Protein AF-A0A951FDF7-F1 (afdb_monomer_lite)

Foldseek 3Di:
DVVLVVLLVVCPPPPCNVLSVVLVVLVVVLVVLVVVLVVVVVVCVVPPVDPDDDPVSVVSVVVSVVSVVVSVVSVCCCCPVVVRPPDPPDD

Structure (mmCIF, N/CA/C/O backbone):
data_AF-A0A951FDF7-F1
#
_entry.id   AF-A0A951FDF7-F1
#
loop_
_atom_site.group_PDB
_atom_site.id
_atom_site.type_symbol
_atom_site.label_atom_id
_atom_site.label_alt_id
_atom_site.label_comp_id
_atom_site.label_asym_id
_atom_site.label_entity_id
_atom_site.label_seq_id
_atom_site.pdbx_PDB_ins_code
_atom_site.Cartn_x
_atom_site.Cartn_y
_atom_site.Cartn_z
_atom_site.occupancy
_atom_site.B_iso_or_equiv
_atom_site.auth_seq_id
_atom_site.auth_comp_id
_atom_site.auth_asym_id
_atom_site.auth_atom_id
_atom_site.pdbx_PDB_model_num
ATOM 1 N N . VAL A 1 1 ? 6.798 -1.407 -0.365 1.00 72.12 1 VAL A N 1
ATOM 2 C CA . VAL A 1 1 ? 6.546 0.049 -0.483 1.00 72.12 1 VAL A CA 1
ATOM 3 C C . VAL A 1 1 ? 7.852 0.830 -0.493 1.00 72.12 1 VAL A C 1
ATOM 5 O O . VAL A 1 1 ? 8.215 1.299 -1.556 1.00 72.12 1 VAL A O 1
ATOM 8 N N . ILE A 1 2 ? 8.611 0.888 0.610 1.00 77.81 2 ILE A N 1
ATOM 9 C CA . ILE A 1 2 ? 9.874 1.660 0.680 1.00 77.81 2 ILE A CA 1
ATOM 10 C C . ILE A 1 2 ? 10.884 1.226 -0.394 1.00 77.81 2 ILE A C 1
ATOM 12 O O . ILE A 1 2 ? 11.418 2.056 -1.118 1.00 77.81 2 ILE A O 1
ATOM 16 N N . THR A 1 3 ? 11.085 -0.081 -0.563 1.00 82.44 3 THR A N 1
ATOM 17 C CA . THR A 1 3 ? 11.954 -0.632 -1.617 1.00 82.44 3 THR A CA 1
ATOM 18 C C . THR A 1 3 ? 11.471 -0.301 -3.030 1.00 82.44 3 THR A C 1
ATOM 20 O O . THR A 1 3 ? 12.283 -0.157 -3.935 1.00 82.44 3 THR A O 1
ATOM 23 N N . GLY A 1 4 ? 10.159 -0.133 -3.209 1.00 79.19 4 GLY A N 1
ATOM 24 C CA . GLY A 1 4 ? 9.556 0.269 -4.476 1.00 79.19 4 GLY A CA 1
ATOM 25 C C . GLY A 1 4 ? 9.877 1.712 -4.850 1.00 79.19 4 GLY A C 1
ATOM 26 O O . GLY A 1 4 ? 9.965 1.994 -6.037 1.00 79.19 4 GLY A O 1
ATOM 27 N N . ILE A 1 5 ? 10.102 2.594 -3.865 1.00 85.06 5 ILE A N 1
ATOM 28 C CA . ILE A 1 5 ? 10.504 3.980 -4.128 1.00 85.06 5 ILE A CA 1
ATOM 29 C C . ILE A 1 5 ? 11.880 3.985 -4.803 1.00 85.06 5 ILE A C 1
ATOM 31 O O . ILE A 1 5 ? 12.064 4.486 -5.897 1.00 85.06 5 ILE A O 1
ATOM 35 N N . ILE A 1 6 ? 12.851 3.297 -4.213 1.00 87.06 6 ILE A N 1
ATOM 36 C CA . ILE A 1 6 ? 14.195 3.217 -4.803 1.00 87.06 6 ILE A CA 1
ATOM 37 C C . ILE A 1 6 ? 14.153 2.533 -6.181 1.00 87.06 6 ILE A C 1
ATOM 39 O O . ILE A 1 6 ? 14.862 2.933 -7.100 1.00 87.06 6 ILE A O 1
ATOM 43 N N . ALA A 1 7 ? 13.293 1.524 -6.342 1.00 85.56 7 ALA A N 1
ATOM 44 C CA . ALA A 1 7 ? 13.148 0.798 -7.596 1.00 85.56 7 ALA A CA 1
ATOM 45 C C . ALA A 1 7 ? 12.474 1.598 -8.730 1.00 85.56 7 ALA A C 1
ATOM 47 O O . ALA A 1 7 ? 12.575 1.152 -9.870 1.00 85.56 7 ALA A O 1
ATOM 48 N N . HIS A 1 8 ? 11.814 2.738 -8.466 1.00 86.62 8 HIS A N 1
ATOM 49 C CA . HIS A 1 8 ? 11.220 3.565 -9.533 1.00 86.62 8 HIS A CA 1
ATOM 50 C C . HIS A 1 8 ? 12.235 4.459 -10.236 1.00 86.62 8 HIS A C 1
ATOM 52 O O . HIS A 1 8 ? 12.032 4.781 -11.401 1.00 86.62 8 HIS A O 1
ATOM 58 N N . LEU A 1 9 ? 13.313 4.854 -9.550 1.00 88.19 9 LEU A N 1
ATOM 59 C CA . LEU A 1 9 ? 14.275 5.845 -10.048 1.00 88.19 9 LEU A CA 1
ATOM 60 C C . LEU A 1 9 ? 14.820 5.519 -11.453 1.00 88.19 9 LEU A C 1
ATOM 62 O O . LEU A 1 9 ? 14.898 6.424 -12.278 1.00 88.19 9 LEU A O 1
ATOM 66 N N . PRO A 1 10 ? 15.139 4.252 -11.794 1.00 89.69 10 PRO A N 1
ATOM 67 C CA . PRO A 1 10 ? 15.619 3.916 -13.136 1.00 89.69 10 PRO A CA 1
ATOM 68 C C . PRO A 1 10 ? 14.577 4.088 -14.252 1.00 89.69 10 PRO A C 1
ATOM 70 O O . PRO A 1 10 ? 14.934 4.008 -15.423 1.00 89.69 10 PRO A O 1
ATOM 73 N N . TYR A 1 11 ? 13.300 4.270 -13.907 1.00 89.19 11 TYR A N 1
ATOM 74 C CA . TYR A 1 11 ? 12.179 4.297 -14.842 1.00 89.19 11 TYR A CA 1
ATOM 75 C C . TYR A 1 11 ? 11.572 5.692 -15.028 1.00 89.19 11 TYR A C 1
ATOM 77 O O . TYR A 1 11 ? 10.611 5.793 -15.785 1.00 89.19 11 TYR A O 1
ATOM 85 N N . GLU A 1 12 ? 12.099 6.749 -14.395 1.00 89.50 12 GLU A N 1
ATOM 86 C CA . GLU A 1 12 ? 11.489 8.096 -14.400 1.00 89.50 12 GLU A CA 1
ATOM 87 C C . GLU A 1 12 ? 11.253 8.677 -15.801 1.00 89.50 12 GLU A C 1
ATOM 89 O O . GLU A 1 12 ? 10.266 9.373 -16.015 1.00 89.50 12 GLU A O 1
ATOM 94 N N . GLU A 1 13 ? 12.096 8.333 -16.776 1.00 90.50 13 GLU A N 1
ATOM 95 C CA . GLU A 1 13 ? 11.941 8.779 -18.170 1.00 90.50 13 GLU A CA 1
ATOM 96 C C . GLU A 1 13 ? 11.449 7.673 -19.118 1.00 90.50 13 GLU A C 1
ATOM 98 O O . GLU A 1 13 ? 11.521 7.787 -20.342 1.00 90.50 13 GLU A O 1
ATOM 103 N N . SER A 1 14 ? 10.961 6.560 -18.570 1.00 90.12 14 SER A N 1
ATOM 104 C CA . SER A 1 14 ? 10.506 5.419 -19.364 1.00 90.12 14 SER A CA 1
ATOM 105 C C . SER A 1 14 ? 9.018 5.504 -19.706 1.00 90.12 14 SER A C 1
ATOM 107 O O . SER A 1 14 ? 8.216 6.054 -18.957 1.00 90.12 14 SER A O 1
ATOM 109 N N . ALA A 1 15 ? 8.609 4.846 -20.793 1.00 91.62 15 ALA A N 1
ATOM 110 C CA . ALA A 1 15 ? 7.198 4.754 -21.186 1.00 91.62 15 ALA A CA 1
ATOM 111 C C . ALA A 1 15 ? 6.305 4.011 -20.166 1.00 91.62 15 ALA A C 1
ATOM 113 O O . ALA A 1 15 ? 5.084 4.055 -20.274 1.00 91.62 15 ALA A O 1
ATOM 114 N N . VAL A 1 16 ? 6.896 3.315 -19.188 1.00 91.88 16 VAL A N 1
ATOM 115 C CA . VAL A 1 16 ? 6.171 2.545 -18.164 1.00 91.88 16 VAL A CA 1
ATOM 116 C C . VAL A 1 16 ? 6.008 3.304 -16.843 1.00 91.88 16 VAL A C 1
ATOM 118 O O . VAL A 1 16 ? 5.374 2.776 -15.928 1.00 91.88 16 VAL A O 1
ATOM 121 N N . ILE A 1 17 ? 6.539 4.531 -16.732 1.00 93.25 17 ILE A N 1
ATOM 122 C CA . ILE A 1 17 ? 6.537 5.307 -15.482 1.00 93.25 17 ILE A CA 1
ATOM 123 C C . ILE A 1 17 ? 5.128 5.531 -14.932 1.00 93.25 17 ILE A C 1
ATOM 125 O O . ILE A 1 17 ? 4.884 5.252 -13.764 1.00 93.25 17 ILE A O 1
ATOM 129 N N . GLU A 1 18 ? 4.169 5.896 -15.785 1.00 94.25 18 GLU A N 1
ATOM 130 C CA . GLU A 1 18 ? 2.777 6.128 -15.380 1.00 94.25 18 GLU A CA 1
ATOM 131 C C . GLU A 1 18 ? 2.153 4.867 -14.756 1.00 94.25 18 GLU A C 1
ATOM 133 O O . GLU A 1 18 ? 1.481 4.919 -13.725 1.00 94.25 18 GLU A O 1
ATOM 138 N N . SER A 1 19 ? 2.446 3.696 -15.331 1.00 94.31 19 SER A N 1
ATOM 139 C CA . SER A 1 19 ? 1.975 2.414 -14.795 1.00 94.31 19 SER A CA 1
ATOM 140 C C . SER A 1 19 ? 2.627 2.079 -13.447 1.00 94.31 19 SER A C 1
ATOM 142 O O . SER A 1 19 ? 1.971 1.516 -12.564 1.00 94.31 19 SER A O 1
ATOM 144 N N . ILE A 1 20 ? 3.911 2.416 -13.274 1.00 94.19 20 ILE A N 1
ATOM 145 C CA . ILE A 1 20 ? 4.646 2.224 -12.016 1.00 94.19 20 ILE A CA 1
ATOM 146 C C . ILE A 1 20 ? 4.073 3.136 -10.929 1.00 94.19 20 ILE A C 1
ATOM 148 O O . ILE A 1 20 ? 3.759 2.650 -9.839 1.00 94.19 20 ILE A O 1
ATOM 152 N N . GLU A 1 21 ? 3.879 4.421 -11.222 1.00 93.56 21 GLU A N 1
ATOM 153 C CA . GLU A 1 21 ? 3.318 5.398 -10.286 1.00 93.56 21 GLU A CA 1
ATOM 154 C C . GLU A 1 21 ? 1.897 5.020 -9.859 1.00 93.56 21 GLU A C 1
ATOM 156 O O . GLU A 1 21 ? 1.581 5.037 -8.666 1.00 93.56 21 GLU A O 1
ATOM 161 N N . GLN A 1 22 ? 1.052 4.581 -10.799 1.00 95.44 22 GLN A N 1
ATOM 162 C CA . GLN A 1 22 ? -0.296 4.109 -10.484 1.00 95.44 22 GLN A CA 1
ATOM 163 C C . GLN A 1 22 ? -0.266 2.919 -9.512 1.00 95.44 22 GLN A C 1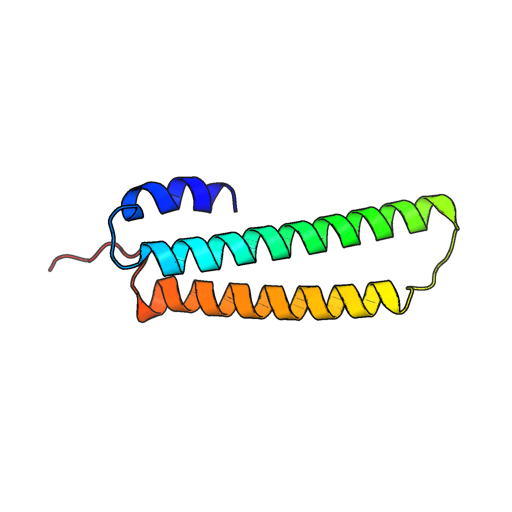
ATOM 165 O O . GLN A 1 22 ? -1.010 2.895 -8.525 1.00 95.44 22 GLN A O 1
ATOM 170 N N . HIS A 1 23 ? 0.595 1.928 -9.756 1.00 95.06 23 HIS A N 1
ATOM 171 C CA . HIS A 1 23 ? 0.756 0.792 -8.848 1.00 95.06 23 HIS A CA 1
ATOM 172 C C . HIS A 1 23 ? 1.278 1.225 -7.470 1.00 95.06 23 HIS A C 1
ATOM 174 O O . HIS A 1 23 ? 0.776 0.763 -6.442 1.00 95.06 23 HIS A O 1
ATOM 180 N N . GLN A 1 24 ? 2.258 2.131 -7.427 1.00 94.81 24 GLN A N 1
ATOM 181 C CA . GLN A 1 24 ? 2.805 2.652 -6.175 1.00 94.81 24 GLN A CA 1
ATOM 182 C C . GLN A 1 24 ? 1.752 3.401 -5.357 1.00 94.81 24 GLN A C 1
ATOM 184 O O . GLN A 1 24 ? 1.632 3.149 -4.155 1.00 94.81 24 GLN A O 1
ATOM 189 N N . LEU A 1 25 ? 0.950 4.258 -5.994 1.00 95.00 25 LEU A N 1
ATOM 190 C CA . LEU A 1 25 ? -0.147 4.975 -5.348 1.00 95.00 25 LEU A CA 1
ATOM 191 C C . LEU A 1 25 ? -1.158 4.003 -4.730 1.00 95.00 25 LEU A C 1
ATOM 193 O O . LEU A 1 25 ? -1.515 4.136 -3.557 1.00 95.00 25 LEU A O 1
ATOM 197 N N . LEU A 1 26 ? -1.571 2.982 -5.484 1.00 95.62 26 LEU A N 1
ATOM 198 C CA . LEU A 1 26 ? -2.447 1.919 -4.986 1.00 95.62 26 LEU A CA 1
ATOM 199 C C . LEU A 1 26 ? -1.817 1.162 -3.803 1.00 95.62 26 LEU A C 1
ATOM 201 O O . LEU A 1 26 ? -2.497 0.870 -2.814 1.00 95.62 26 LEU A O 1
ATOM 205 N N . GLY A 1 27 ? -0.505 0.918 -3.848 1.00 95.31 27 GLY A N 1
ATOM 206 C CA . GLY A 1 27 ? 0.257 0.331 -2.746 1.00 95.31 27 GLY A CA 1
ATOM 207 C C . GLY A 1 27 ? 0.247 1.188 -1.477 1.00 95.31 27 GLY A C 1
ATOM 208 O O . GLY A 1 27 ? 0.045 0.658 -0.378 1.00 95.31 27 GLY A O 1
ATOM 209 N N . PHE A 1 28 ? 0.411 2.508 -1.605 1.00 95.56 28 PHE A N 1
ATOM 210 C CA . PHE A 1 28 ? 0.322 3.443 -0.479 1.00 95.56 28 PHE A CA 1
ATOM 211 C C . PHE A 1 28 ? -1.087 3.500 0.106 1.00 95.56 28 PHE A C 1
ATOM 213 O O . PHE A 1 28 ? -1.238 3.385 1.324 1.00 95.56 28 PHE A O 1
ATOM 220 N N . LEU A 1 29 ? -2.114 3.612 -0.741 1.00 95.56 29 LEU A N 1
ATOM 221 C CA . LEU A 1 29 ? -3.514 3.631 -0.311 1.00 95.56 29 LEU A CA 1
ATOM 222 C C . LEU A 1 29 ? -3.880 2.354 0.444 1.00 95.56 29 LEU A C 1
ATOM 224 O O . LEU A 1 29 ? -4.402 2.420 1.557 1.00 95.56 29 LEU A O 1
ATOM 228 N N . THR A 1 30 ? -3.534 1.196 -0.118 1.00 96.38 30 THR A N 1
ATOM 229 C CA . THR A 1 30 ? -3.763 -0.105 0.518 1.00 96.38 30 THR A CA 1
ATOM 230 C C . THR A 1 30 ? -3.094 -0.166 1.889 1.00 96.38 30 THR A C 1
ATOM 232 O O . THR A 1 30 ? -3.734 -0.497 2.888 1.00 96.38 30 THR A O 1
ATOM 235 N N . THR A 1 31 ? -1.817 0.217 1.964 1.00 96.25 31 THR A N 1
ATOM 236 C CA . THR A 1 31 ? -1.054 0.216 3.220 1.00 96.25 31 THR A CA 1
ATOM 237 C C . THR A 1 31 ? -1.690 1.146 4.257 1.00 96.25 31 THR A C 1
ATOM 239 O O . THR A 1 31 ? -1.887 0.744 5.404 1.00 96.25 31 THR A O 1
ATOM 242 N N . GLY A 1 32 ? -2.071 2.362 3.857 1.00 96.94 32 GLY A N 1
ATOM 243 C CA . GLY A 1 32 ? -2.733 3.336 4.725 1.00 96.94 32 GLY A CA 1
ATOM 244 C C . GLY A 1 32 ? -4.061 2.827 5.288 1.00 96.94 32 GLY A C 1
ATOM 245 O O . GLY A 1 32 ? -4.292 2.936 6.493 1.00 96.94 32 GLY A O 1
ATOM 246 N N . VAL A 1 33 ? -4.901 2.200 4.454 1.00 97.00 33 VAL A N 1
ATOM 247 C CA . VAL A 1 33 ? -6.179 1.606 4.884 1.00 97.00 33 VAL A CA 1
ATOM 248 C C . VAL A 1 33 ? -5.953 0.527 5.944 1.00 97.00 33 VAL A C 1
ATOM 250 O O . VAL A 1 33 ? -6.595 0.554 6.997 1.00 97.00 33 VAL A O 1
ATOM 253 N N . PHE A 1 34 ? -5.015 -0.397 5.724 1.00 97.38 34 PHE A N 1
ATOM 254 C CA . PHE A 1 34 ? -4.751 -1.463 6.694 1.00 97.38 34 PHE A CA 1
ATOM 255 C C . PHE A 1 34 ? -4.092 -0.955 7.982 1.00 97.38 34 PHE A C 1
ATOM 257 O O . PHE A 1 34 ? -4.411 -1.464 9.061 1.00 97.38 34 PHE A O 1
ATOM 264 N N . ILE A 1 35 ? -3.248 0.080 7.917 1.00 97.94 35 ILE A N 1
ATOM 265 C CA . ILE A 1 35 ? -2.729 0.761 9.114 1.00 97.94 35 ILE A CA 1
ATOM 266 C C . ILE A 1 35 ? -3.882 1.388 9.906 1.00 97.94 35 ILE A C 1
ATOM 268 O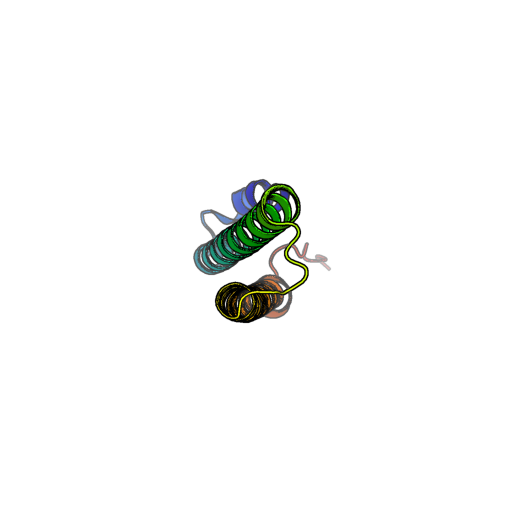 O . ILE A 1 35 ? -3.978 1.166 11.113 1.00 97.94 35 ILE A O 1
ATOM 272 N N . ALA A 1 36 ? -4.788 2.110 9.242 1.00 96.81 36 ALA A N 1
ATOM 273 C CA . ALA A 1 36 ? -5.934 2.746 9.889 1.00 96.81 36 ALA A CA 1
ATOM 274 C C . ALA A 1 36 ? -6.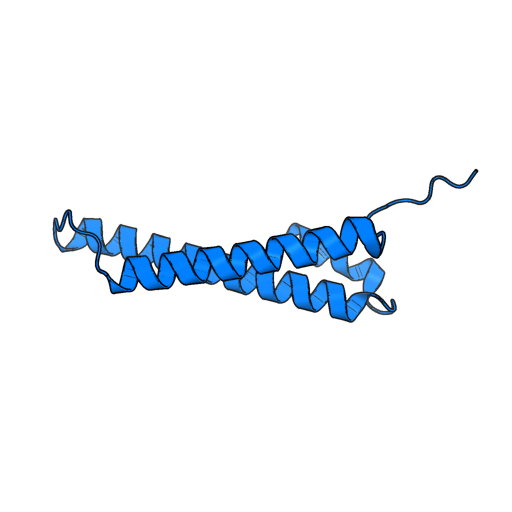875 1.718 10.538 1.00 96.81 36 ALA A C 1
ATOM 276 O O . ALA A 1 36 ? -7.253 1.875 11.700 1.00 96.81 36 ALA A O 1
ATOM 277 N N . LEU A 1 37 ? -7.194 0.622 9.840 1.00 96.31 37 LEU A N 1
ATOM 278 C CA . LEU A 1 37 ? -7.987 -0.484 10.391 1.00 96.31 37 LEU A CA 1
ATOM 279 C C . LEU A 1 37 ? -7.292 -1.147 11.587 1.00 96.31 37 LEU A C 1
ATOM 281 O O . LEU A 1 37 ? -7.940 -1.468 12.586 1.00 96.31 37 LEU A O 1
ATOM 285 N N . THR A 1 38 ? -5.974 -1.333 11.522 1.00 96.31 38 THR A N 1
ATOM 286 C CA . THR A 1 38 ? -5.193 -1.912 12.624 1.00 96.31 38 THR A CA 1
ATOM 287 C C . THR A 1 38 ? -5.205 -0.993 13.844 1.00 96.31 38 THR A C 1
ATOM 289 O O . THR A 1 38 ? -5.495 -1.447 14.954 1.00 96.31 38 THR A O 1
ATOM 292 N N . ALA A 1 39 ? -4.969 0.306 13.642 1.00 95.56 39 ALA A N 1
ATOM 293 C CA . ALA A 1 39 ? -5.002 1.316 14.694 1.00 95.56 39 ALA A CA 1
ATOM 294 C C . ALA A 1 39 ? -6.396 1.432 15.328 1.00 95.56 39 ALA A C 1
ATOM 296 O O . ALA A 1 39 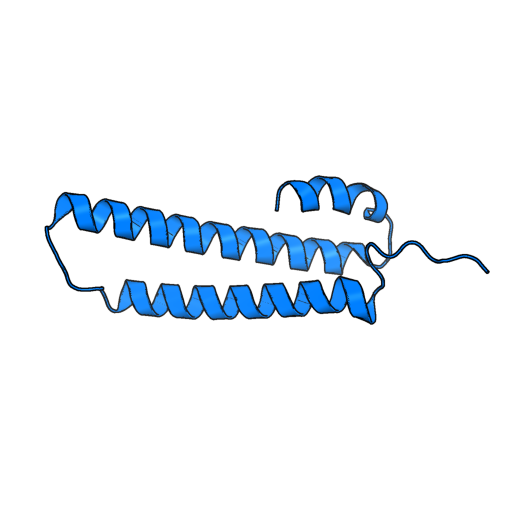? -6.514 1.425 16.557 1.00 95.56 39 ALA A O 1
ATOM 297 N N . TRP A 1 40 ? -7.457 1.448 14.509 1.00 93.06 40 TRP A N 1
ATOM 298 C CA . TRP A 1 40 ? -8.838 1.417 14.989 1.00 93.06 40 TRP A CA 1
ATOM 299 C C . TRP A 1 40 ? -9.057 0.182 15.856 1.00 93.06 40 TRP A C 1
ATOM 301 O O . TRP A 1 40 ? -9.461 0.306 17.016 1.00 93.06 40 TRP A O 1
ATOM 311 N N . ARG A 1 41 ? -8.752 -1.021 15.350 1.00 91.88 41 ARG A N 1
ATOM 312 C CA . ARG A 1 41 ? -9.000 -2.254 16.106 1.00 91.88 41 ARG A CA 1
ATOM 313 C C . ARG A 1 41 ? -8.228 -2.274 17.421 1.00 91.88 41 ARG A C 1
ATOM 315 O O . ARG A 1 41 ? -8.794 -2.671 18.439 1.00 91.88 41 ARG A O 1
ATOM 322 N N . TRP A 1 42 ? -6.976 -1.825 17.416 1.00 91.69 42 TRP A N 1
ATOM 323 C CA . TRP A 1 42 ? -6.157 -1.714 18.620 1.00 91.69 42 TRP A CA 1
ATOM 324 C C . TRP A 1 42 ? -6.772 -0.760 19.652 1.00 91.69 42 TRP A C 1
ATOM 326 O O . TRP A 1 42 ? -6.933 -1.136 20.815 1.00 91.69 42 TRP A O 1
ATOM 336 N N . ARG A 1 43 ? -7.204 0.436 19.227 1.00 90.69 43 ARG A N 1
ATOM 337 C CA . ARG A 1 43 ? -7.865 1.417 20.098 1.00 90.69 43 ARG A CA 1
ATOM 338 C C . ARG A 1 43 ? -9.195 0.897 20.644 1.00 90.69 43 ARG A C 1
ATOM 340 O O . ARG A 1 43 ? -9.439 1.015 21.843 1.00 90.69 43 ARG A O 1
ATOM 347 N N . SER A 1 44 ? -10.026 0.285 19.802 1.00 88.69 44 SER A N 1
ATOM 348 C CA . SER A 1 44 ? -11.318 -0.295 20.196 1.00 88.69 44 SER A CA 1
ATOM 349 C C . SER A 1 44 ? -11.150 -1.356 21.292 1.00 88.69 44 SER A C 1
ATOM 351 O O . SER A 1 44 ? -11.804 -1.264 22.330 1.00 88.69 44 SER A O 1
ATOM 353 N N . ARG A 1 45 ? -10.187 -2.282 21.141 1.00 87.50 45 ARG A N 1
ATOM 354 C CA . ARG A 1 45 ? -9.899 -3.313 22.159 1.00 87.50 45 ARG A CA 1
ATOM 355 C C . ARG A 1 45 ? -9.481 -2.732 23.509 1.00 87.50 45 ARG A C 1
ATOM 357 O O . ARG A 1 45 ? -9.798 -3.321 24.534 1.00 87.50 45 ARG A O 1
ATOM 364 N N . ARG A 1 46 ? -8.762 -1.605 23.519 1.00 86.38 46 ARG A N 1
ATOM 365 C CA . ARG A 1 46 ? -8.297 -0.966 24.761 1.00 86.38 46 ARG A CA 1
ATOM 366 C C . ARG A 1 46 ? -9.347 -0.111 25.464 1.00 86.38 46 ARG A C 1
ATOM 368 O O . ARG A 1 46 ? -9.173 0.175 26.639 1.00 86.38 46 ARG A O 1
ATOM 375 N N . THR A 1 47 ? -10.376 0.342 24.752 1.00 81.31 47 THR A N 1
ATOM 376 C CA . THR A 1 47 ? -11.317 1.344 25.283 1.00 81.31 47 THR A CA 1
ATOM 377 C C . THR A 1 47 ? -12.587 0.710 25.810 1.00 81.31 47 THR A C 1
ATOM 379 O O . THR A 1 47 ? -13.031 1.062 26.895 1.00 81.31 47 THR A O 1
ATOM 382 N N . SER A 1 48 ? -13.170 -0.209 25.043 1.00 65.19 48 SER A N 1
ATOM 383 C CA . SER A 1 48 ? -14.576 -0.551 25.250 1.00 65.19 48 SER A CA 1
ATOM 384 C C . SER A 1 48 ? -14.804 -1.960 25.790 1.00 65.19 48 SER A C 1
ATOM 386 O O . SER A 1 48 ? -15.940 -2.306 26.081 1.00 65.19 48 SER A O 1
ATOM 388 N N . GLY A 1 49 ? -13.782 -2.826 25.846 1.00 61.56 49 GLY A N 1
ATOM 389 C CA . GLY A 1 49 ? -13.991 -4.263 26.098 1.00 61.56 49 GLY A CA 1
ATOM 390 C C . GLY A 1 49 ? -14.911 -4.949 25.068 1.00 61.56 49 GLY A C 1
ATOM 391 O O . GLY A 1 49 ? -15.217 -6.130 25.207 1.00 61.56 49 GLY A O 1
ATOM 392 N N . GLU A 1 50 ? -15.340 -4.225 24.027 1.00 63.22 50 GLU A N 1
ATOM 393 C CA . GLU A 1 50 ? -16.267 -4.685 23.002 1.00 63.22 50 GLU A CA 1
ATOM 394 C C . GLU A 1 50 ? -15.608 -5.781 22.162 1.00 63.22 50 GLU A C 1
ATOM 396 O O . GLU A 1 50 ? -14.589 -5.597 21.480 1.00 63.22 50 GLU A O 1
ATOM 401 N N . THR A 1 51 ? -16.217 -6.959 22.229 1.00 60.50 51 THR A N 1
ATOM 402 C CA . THR A 1 51 ? -15.824 -8.154 21.483 1.00 60.50 51 THR A CA 1
ATOM 403 C C . THR A 1 51 ? -16.330 -8.129 20.039 1.00 60.50 51 THR A C 1
ATOM 405 O O . THR A 1 51 ? -15.734 -8.786 19.185 1.00 60.50 51 THR A O 1
ATOM 408 N N . GLY A 1 52 ? -17.369 -7.339 19.743 1.00 70.12 52 GLY A N 1
ATOM 409 C CA . GLY A 1 52 ? -17.994 -7.232 18.423 1.00 70.12 52 GLY A CA 1
ATOM 410 C C . GLY A 1 52 ? -17.211 -6.380 17.418 1.00 70.12 52 GLY A C 1
ATOM 411 O O . GLY A 1 52 ? -16.534 -5.416 17.773 1.00 70.12 52 GLY A O 1
ATOM 412 N N . VAL A 1 53 ? -17.313 -6.735 16.136 1.00 79.31 53 VAL A N 1
ATOM 413 C CA . VAL A 1 53 ? -16.765 -5.952 15.021 1.00 79.31 53 VAL A CA 1
ATOM 414 C C . VAL A 1 53 ? -17.886 -5.101 14.421 1.00 79.31 53 VAL A C 1
ATOM 416 O O . VAL A 1 53 ? -18.925 -5.634 14.045 1.00 79.31 53 VAL A O 1
ATOM 419 N N . SER A 1 54 ? -17.684 -3.784 14.328 1.00 88.19 54 SER A N 1
ATOM 420 C CA . SER A 1 54 ? -18.649 -2.875 13.691 1.00 88.19 54 SER A CA 1
ATOM 421 C C . SER A 1 54 ? -18.816 -3.200 12.202 1.00 88.19 54 SER A C 1
ATOM 423 O O . SER A 1 54 ? -17.836 -3.484 11.513 1.00 88.19 54 SER A O 1
ATOM 425 N N . TRP A 1 55 ? -20.039 -3.089 11.677 1.00 91.31 55 TRP A N 1
ATOM 426 C CA . TRP A 1 55 ? -20.306 -3.254 10.244 1.00 91.31 55 TRP A CA 1
ATOM 427 C C . TRP A 1 55 ? -19.465 -2.289 9.392 1.00 91.31 55 TRP A C 1
ATOM 429 O O . TRP A 1 55 ? -18.978 -2.675 8.337 1.00 91.31 55 TRP A O 1
ATOM 439 N N . ILE A 1 56 ? -19.203 -1.073 9.892 1.00 92.69 56 ILE A N 1
ATOM 440 C CA . ILE A 1 56 ? -18.354 -0.074 9.225 1.00 92.69 56 ILE A CA 1
ATOM 441 C C . ILE A 1 56 ? -16.928 -0.608 9.078 1.00 92.69 56 ILE A C 1
ATOM 443 O O . ILE A 1 56 ? -16.328 -0.497 8.012 1.00 92.69 56 ILE A O 1
ATOM 447 N N . TYR A 1 57 ? -16.398 -1.232 10.133 1.00 93.81 57 TYR A N 1
ATOM 448 C CA . TYR A 1 57 ? -15.068 -1.835 10.110 1.00 93.81 57 TYR A CA 1
ATOM 449 C C . TYR A 1 57 ? -14.981 -2.946 9.059 1.00 93.81 57 TYR A C 1
ATOM 451 O O . TYR A 1 57 ? -14.006 -3.010 8.314 1.00 93.81 57 TYR A O 1
ATOM 459 N N . LEU A 1 58 ? -16.010 -3.796 8.973 1.00 95.12 58 LEU A N 1
ATOM 460 C CA . LEU A 1 58 ? -16.070 -4.860 7.970 1.00 95.12 58 LEU A CA 1
ATOM 461 C C . LEU A 1 58 ? -16.156 -4.296 6.552 1.00 95.12 58 LEU A C 1
ATOM 463 O O . LEU A 1 58 ? -15.386 -4.721 5.697 1.00 95.12 58 LEU A O 1
ATOM 467 N N . THR A 1 59 ? -17.024 -3.313 6.308 1.00 96.50 59 THR A N 1
ATOM 468 C CA . THR A 1 59 ? -17.164 -2.675 4.992 1.00 96.50 59 THR A CA 1
ATOM 469 C C . THR A 1 59 ? -15.852 -2.042 4.540 1.00 96.50 59 THR A C 1
ATOM 471 O O . THR A 1 59 ? -15.402 -2.293 3.424 1.00 96.50 59 THR A O 1
ATOM 474 N N . VAL A 1 60 ? -15.190 -1.276 5.412 1.00 96.56 60 VAL A N 1
ATOM 475 C CA . VAL A 1 60 ? -13.880 -0.681 5.104 1.00 96.56 60 VAL A CA 1
ATOM 476 C C . VAL A 1 60 ? -12.824 -1.770 4.886 1.00 96.56 60 VAL A C 1
ATOM 478 O O . VAL A 1 60 ? -12.002 -1.644 3.984 1.00 96.56 60 VAL A O 1
ATOM 481 N N . GLY A 1 61 ? -12.872 -2.867 5.649 1.00 97.12 61 GLY A N 1
ATOM 482 C CA . GLY A 1 61 ? -12.011 -4.033 5.445 1.00 97.12 61 GLY A CA 1
ATOM 483 C C . GLY A 1 61 ? -12.190 -4.680 4.070 1.00 97.12 61 GLY A C 1
ATOM 484 O O . GLY A 1 61 ? -11.204 -4.927 3.379 1.00 97.12 61 GLY A O 1
ATOM 485 N N . VAL A 1 62 ? -13.433 -4.897 3.638 1.00 98.00 62 VAL A N 1
ATOM 486 C CA . VAL A 1 62 ? -13.751 -5.445 2.310 1.00 98.00 62 VAL A CA 1
ATOM 487 C C . VAL A 1 62 ? -13.280 -4.501 1.205 1.00 98.00 62 VAL A C 1
ATOM 489 O O . VAL A 1 62 ? -12.629 -4.948 0.264 1.00 98.00 62 VAL A O 1
ATOM 492 N N . LEU A 1 63 ? -13.531 -3.196 1.334 1.00 97.69 63 LEU A N 1
ATOM 493 C CA . LEU A 1 63 ? -13.018 -2.203 0.387 1.00 97.69 63 LEU A CA 1
ATOM 494 C C . LEU A 1 63 ? -11.483 -2.216 0.334 1.00 97.69 63 LEU A C 1
ATOM 496 O O . LEU A 1 63 ? -10.910 -2.201 -0.752 1.00 97.69 63 LEU A O 1
ATOM 500 N N . GLY A 1 64 ? -10.811 -2.332 1.483 1.00 97.44 64 GLY A N 1
ATOM 501 C CA . GLY A 1 64 ? -9.358 -2.486 1.555 1.00 97.44 64 GLY A CA 1
ATOM 502 C C . GLY A 1 64 ? -8.847 -3.727 0.817 1.00 97.44 64 GLY A C 1
ATOM 503 O O . GLY A 1 64 ? -7.841 -3.649 0.115 1.00 97.44 64 GLY A O 1
ATOM 504 N N . LEU A 1 65 ? -9.559 -4.855 0.905 1.00 98.25 65 LEU A N 1
ATOM 505 C CA . LEU A 1 65 ? -9.230 -6.076 0.157 1.00 98.25 65 LEU A CA 1
ATOM 506 C C . LEU A 1 65 ? -9.435 -5.915 -1.355 1.00 98.25 65 LEU A C 1
ATOM 508 O O . LEU A 1 65 ? -8.633 -6.428 -2.138 1.00 98.25 65 LEU A O 1
ATOM 512 N N . ILE A 1 66 ? -10.466 -5.181 -1.781 1.00 98.19 66 ILE A N 1
ATOM 513 C CA . ILE A 1 66 ? -10.683 -4.863 -3.199 1.00 98.19 66 ILE A CA 1
ATOM 514 C C . ILE A 1 66 ? -9.515 -4.025 -3.731 1.00 98.19 66 ILE A C 1
ATOM 516 O O . ILE A 1 66 ? -8.914 -4.387 -4.742 1.00 98.19 66 ILE A O 1
ATOM 520 N N . VAL A 1 67 ? -9.133 -2.954 -3.027 1.00 97.19 67 VAL A N 1
ATOM 521 C CA . VAL A 1 67 ? -7.997 -2.105 -3.429 1.00 97.19 67 VAL A CA 1
ATOM 522 C C . VAL A 1 67 ? -6.686 -2.901 -3.427 1.00 97.19 67 VAL A C 1
ATOM 524 O O . VAL A 1 67 ? -5.899 -2.779 -4.367 1.00 97.19 67 VAL A O 1
ATOM 527 N N . LEU A 1 68 ? -6.472 -3.784 -2.445 1.00 97.88 68 LEU A N 1
ATOM 528 C CA . LEU A 1 68 ? -5.320 -4.693 -2.415 1.00 97.88 68 LEU A CA 1
ATOM 529 C C . LEU A 1 68 ? -5.284 -5.610 -3.643 1.00 97.88 68 LEU A C 1
ATOM 531 O O . LEU A 1 68 ? -4.228 -5.794 -4.243 1.00 97.88 68 LEU A O 1
ATOM 535 N N . THR A 1 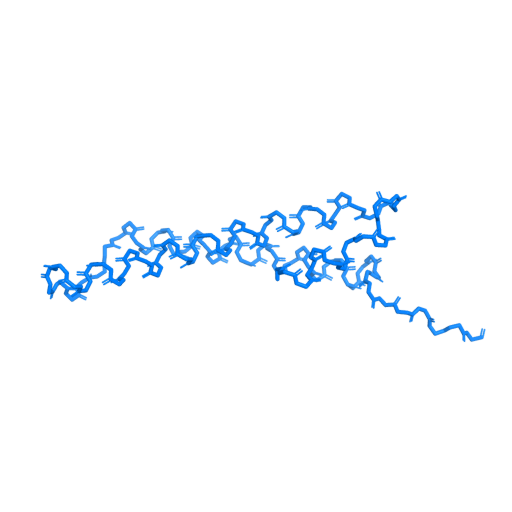69 ? -6.433 -6.157 -4.039 1.00 98.38 69 THR A N 1
ATOM 536 C CA . THR A 1 69 ? -6.541 -7.027 -5.217 1.00 98.38 69 THR A CA 1
ATOM 537 C C . THR A 1 69 ? -6.164 -6.264 -6.485 1.00 98.38 69 THR A C 1
ATOM 539 O O . THR A 1 69 ? -5.329 -6.732 -7.256 1.00 98.38 69 THR A O 1
ATOM 542 N N . ILE A 1 70 ? -6.696 -5.050 -6.659 1.00 97.88 70 ILE A N 1
ATOM 543 C CA . ILE A 1 70 ? -6.363 -4.177 -7.794 1.00 97.88 70 ILE A CA 1
ATOM 544 C C . ILE A 1 70 ? -4.866 -3.834 -7.790 1.00 97.88 70 ILE A C 1
ATOM 546 O O . ILE A 1 70 ? -4.219 -3.891 -8.833 1.00 97.88 70 ILE A O 1
ATOM 550 N N . THR A 1 71 ? -4.290 -3.549 -6.619 1.00 97.00 71 THR A N 1
ATOM 551 C CA . THR A 1 71 ? -2.847 -3.304 -6.456 1.00 97.00 71 THR A CA 1
ATOM 552 C C . THR A 1 71 ? -2.020 -4.512 -6.904 1.00 97.00 71 THR A C 1
ATOM 554 O O . THR A 1 71 ? -1.022 -4.361 -7.606 1.00 97.00 71 THR A O 1
ATOM 557 N N . GLY A 1 72 ? -2.434 -5.724 -6.525 1.00 96.31 72 GLY A N 1
ATOM 558 C CA . GLY A 1 72 ? -1.779 -6.963 -6.942 1.00 96.31 72 GLY A CA 1
ATOM 559 C C . GLY A 1 72 ? -1.872 -7.197 -8.450 1.00 96.31 72 GLY A C 1
ATOM 560 O O . GLY A 1 72 ? -0.879 -7.566 -9.073 1.00 96.31 72 GLY A O 1
ATOM 561 N N . MET A 1 73 ? -3.031 -6.922 -9.053 1.00 96.94 73 MET A N 1
ATOM 562 C CA . MET A 1 73 ? -3.232 -7.035 -10.501 1.00 96.94 73 MET A CA 1
ATOM 563 C C . MET A 1 73 ? -2.340 -6.065 -11.284 1.00 96.94 73 MET A C 1
ATOM 565 O O . MET A 1 73 ? -1.677 -6.481 -12.234 1.00 96.94 73 MET A O 1
ATOM 569 N N . THR A 1 74 ? -2.276 -4.792 -10.879 1.00 96.31 74 THR A N 1
ATOM 570 C CA . THR A 1 74 ? -1.411 -3.800 -11.541 1.00 96.31 74 THR A CA 1
ATOM 571 C C . THR A 1 74 ? 0.066 -4.142 -11.364 1.00 96.31 74 THR A C 1
ATOM 573 O O . THR A 1 74 ? 0.826 -4.060 -12.325 1.00 96.31 74 THR A O 1
ATOM 576 N N . GLY A 1 75 ? 0.465 -4.624 -10.184 1.00 93.81 75 GLY A N 1
ATOM 577 C CA . GLY A 1 75 ? 1.831 -5.092 -9.929 1.00 93.81 75 GLY A CA 1
ATOM 578 C C . GLY A 1 75 ? 2.210 -6.302 -10.782 1.00 93.81 75 GLY A C 1
ATOM 579 O O . GLY A 1 75 ? 3.299 -6.348 -11.349 1.00 93.81 75 GLY A O 1
ATOM 580 N N . GLY A 1 76 ? 1.291 -7.257 -10.941 1.00 93.44 76 GLY A N 1
ATOM 581 C CA . GLY A 1 76 ? 1.471 -8.387 -11.850 1.00 93.44 76 GLY A CA 1
ATOM 582 C C . GLY A 1 76 ? 1.633 -7.937 -13.302 1.00 93.44 76 GLY A C 1
ATOM 583 O O . GLY A 1 76 ? 2.532 -8.413 -13.989 1.00 93.44 76 GLY A O 1
ATOM 584 N N . ASN A 1 77 ? 0.823 -6.977 -13.757 1.00 95.00 77 ASN A N 1
ATOM 585 C CA . ASN A 1 77 ? 0.927 -6.419 -15.106 1.00 95.00 77 ASN A CA 1
ATOM 586 C C . ASN A 1 77 ? 2.298 -5.769 -15.368 1.00 95.00 77 ASN A C 1
ATOM 588 O O . ASN A 1 77 ? 2.876 -5.980 -16.434 1.00 95.00 77 ASN A O 1
ATOM 592 N N . LEU A 1 78 ? 2.843 -5.040 -14.385 1.00 93.56 78 LEU A N 1
ATOM 593 C CA . LEU A 1 78 ? 4.180 -4.442 -14.479 1.00 93.56 78 LEU A CA 1
ATOM 594 C C . LEU A 1 78 ? 5.264 -5.494 -14.743 1.00 93.56 78 LEU A C 1
ATOM 596 O O . LEU A 1 78 ? 6.129 -5.284 -15.588 1.00 93.56 78 LEU A O 1
ATOM 600 N N . VAL A 1 79 ? 5.206 -6.632 -14.051 1.00 92.56 79 VAL A N 1
ATOM 601 C CA . VAL A 1 79 ? 6.232 -7.678 -14.164 1.00 92.56 79 VAL A CA 1
ATOM 602 C C . VAL A 1 79 ? 6.022 -8.544 -15.406 1.00 92.56 79 VAL A C 1
ATOM 604 O O . VAL A 1 79 ? 6.959 -8.761 -16.168 1.00 92.56 79 VAL A O 1
ATOM 607 N N . TYR A 1 80 ? 4.805 -9.047 -15.621 1.00 92.88 80 TYR A N 1
ATOM 608 C CA . TYR A 1 80 ? 4.549 -10.075 -16.634 1.00 92.88 80 TYR A CA 1
ATOM 609 C C . TYR A 1 80 ? 4.314 -9.522 -18.039 1.00 92.88 80 TYR A C 1
ATOM 611 O O . TYR A 1 80 ? 4.658 -10.197 -19.004 1.00 92.88 80 TYR A O 1
ATOM 619 N N . ASN A 1 81 ? 3.747 -8.319 -18.161 1.00 92.56 81 ASN A N 1
ATOM 620 C CA . ASN A 1 81 ? 3.421 -7.739 -19.466 1.00 92.56 81 ASN A CA 1
ATOM 621 C C . ASN A 1 81 ? 4.378 -6.608 -19.854 1.00 92.56 81 ASN A C 1
ATOM 623 O O . ASN A 1 81 ? 4.696 -6.464 -21.029 1.00 92.56 81 ASN A O 1
ATOM 627 N N . LEU A 1 82 ? 4.843 -5.820 -18.879 1.00 89.94 82 LEU A N 1
ATOM 628 C CA . LEU A 1 82 ? 5.724 -4.670 -19.121 1.00 89.94 82 LEU A CA 1
ATOM 629 C C . LEU A 1 82 ? 7.205 -4.947 -18.814 1.00 89.94 82 LEU A C 1
ATOM 631 O O . LEU A 1 82 ? 8.045 -4.090 -19.070 1.00 89.94 82 LEU A O 1
ATOM 635 N N . GLY A 1 83 ? 7.540 -6.127 -18.280 1.00 89.19 83 GLY A N 1
ATOM 636 C CA . GLY A 1 83 ? 8.926 -6.550 -18.047 1.00 89.19 83 GLY A CA 1
ATOM 637 C C . GLY A 1 83 ? 9.680 -5.737 -16.989 1.00 89.19 83 GLY A C 1
ATOM 638 O O . GLY A 1 83 ? 10.907 -5.804 -16.916 1.00 89.19 83 GLY A O 1
ATOM 639 N N . VAL A 1 84 ? 8.976 -4.972 -16.151 1.00 88.06 84 VAL A N 1
ATOM 640 C CA . VAL A 1 84 ? 9.598 -4.132 -15.121 1.00 88.06 8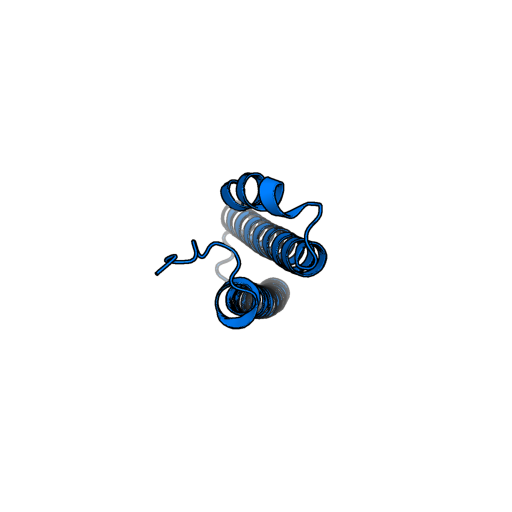4 VAL A CA 1
ATOM 641 C C . VAL A 1 84 ? 10.332 -5.017 -14.113 1.00 88.06 84 VAL A C 1
ATOM 643 O O . VAL A 1 84 ? 9.757 -5.926 -13.516 1.00 88.06 84 VAL A O 1
ATOM 646 N N . GLY A 1 85 ? 11.620 -4.736 -13.903 1.00 81.38 85 GLY A N 1
ATOM 647 C CA . GLY A 1 85 ? 12.474 -5.481 -12.974 1.00 81.38 85 GLY A CA 1
ATOM 648 C C . GLY A 1 85 ? 13.091 -6.762 -13.545 1.00 81.38 85 GLY A C 1
ATOM 649 O O . GLY A 1 85 ? 13.793 -7.463 -12.815 1.00 81.38 85 GLY A O 1
ATOM 650 N N . VAL A 1 86 ? 12.889 -7.059 -14.832 1.00 83.38 86 VAL A N 1
ATOM 651 C CA . VAL A 1 86 ? 13.553 -8.173 -15.518 1.00 83.38 86 VAL A CA 1
ATOM 652 C C . VAL A 1 86 ? 14.837 -7.661 -16.176 1.00 83.38 86 VAL A C 1
ATOM 654 O O . VAL A 1 86 ? 14.800 -6.785 -17.034 1.00 83.38 86 VAL A O 1
ATOM 657 N N . LYS A 1 87 ? 15.999 -8.206 -15.789 1.00 65.56 87 LYS A N 1
ATOM 658 C CA . LYS A 1 87 ? 17.219 -8.054 -16.597 1.00 65.56 87 LYS A CA 1
ATOM 659 C C . LYS A 1 87 ? 17.053 -8.925 -17.835 1.00 65.56 87 LYS A C 1
ATOM 661 O O . LYS A 1 87 ? 16.937 -10.142 -17.688 1.00 65.56 87 LYS A O 1
ATOM 666 N N . GLU A 1 88 ? 17.057 -8.328 -19.024 1.00 57.72 88 GLU A N 1
ATOM 667 C CA . GLU A 1 88 ? 17.159 -9.117 -20.248 1.00 57.72 88 GLU A CA 1
ATOM 668 C C . GLU A 1 88 ? 18.402 -10.007 -20.164 1.00 57.72 88 GLU A C 1
ATOM 670 O O . GLU A 1 88 ? 19.516 -9.539 -19.906 1.00 57.72 88 GLU A O 1
ATOM 675 N N . ILE A 1 89 ? 18.209 -11.312 -20.344 1.00 55.25 89 ILE A N 1
ATOM 676 C CA . ILE A 1 89 ? 19.320 -12.233 -20.548 1.00 55.25 89 ILE A CA 1
ATOM 677 C C . ILE A 1 89 ? 19.740 -12.015 -22.000 1.00 55.25 89 ILE A C 1
ATOM 679 O O . ILE A 1 89 ? 19.187 -12.636 -22.905 1.00 55.25 89 ILE A O 1
ATOM 683 N N . VAL A 1 90 ? 20.652 -11.067 -22.226 1.00 51.66 90 VAL A N 1
ATOM 684 C CA . VAL A 1 90 ? 21.261 -10.850 -23.543 1.00 51.66 90 VAL A CA 1
ATOM 685 C C . VAL A 1 90 ? 21.889 -12.177 -23.972 1.00 51.66 90 VAL A C 1
ATOM 687 O O . VAL A 1 90 ? 22.741 -12.715 -23.258 1.00 51.66 90 VAL A O 1
ATOM 690 N N . ARG A 1 91 ? 21.416 -12.728 -25.090 1.00 45.25 91 ARG A N 1
ATOM 691 C CA . ARG A 1 91 ? 21.957 -13.937 -25.712 1.00 45.25 91 ARG A CA 1
ATOM 692 C C . ARG A 1 91 ? 22.754 -13.571 -26.949 1.00 45.25 91 ARG A C 1
ATOM 694 O O . ARG A 1 91 ? 22.272 -12.699 -27.702 1.00 45.25 91 ARG A O 1
#

Radius of gyration: 17.8 Å; chains: 1; bounding box: 42×23×52 Å

Secondary structure (DSSP, 8-state):
-HHHHHHHGGGTTSTTHHHHHHHHHHHHHHHHHHHHHHHHHHHHHHHS---SPPHHHHHHHHHHHHHHHHHHHHHHHHHHTT-TTPPP---

pLDDT: mean 88.64, std 11.67, range [45.25, 98.38]

Sequence (91 aa):
VITGIIAHLPYEESAVIESIEQHQLLGFLTTGVFIALTAWRWRSRRTSGETGVSWIYLTVGVLGLIVLTITGMTGGNLVYNLGVGVKEIVR